Protein AF-A0A8J8BF87-F1 (afdb_monomer_lite)

pLDDT: mean 73.3, std 19.3, range [36.72, 94.69]

Sequence (77 aa):
MSQKLDKHPESLTSRPWGKKPKLSDKQQRELRRMHGTGEYTIADLAEVFSVSRPTVYRVLQRVPAQNGAAGETGSRA

InterPro domains:
  IPR006120 Resolvase, HTH domain [PF02796] (18-61)
  IPR009057 Homedomain-like superfamily [SSF46689] (18-60)

Secondary structure (DSSP, 8-state):
---------------------SS-HHHHHHHHHHHHTSSS-HHHHHHHTT--HHHHHHHHH------S---------

Structure (mmCIF, N/CA/C/O backbone):
data_AF-A0A8J8BF87-F1
#
_entry.id   AF-A0A8J8BF87-F1
#
loop_
_atom_site.group_PDB
_atom_site.id
_atom_site.type_symbol
_atom_site.label_atom_id
_atom_site.label_alt_id
_atom_site.label_comp_id
_atom_site.label_asym_id
_atom_site.label_entity_id
_atom_site.label_seq_id
_atom_site.pdbx_PDB_ins_code
_atom_site.Cartn_x
_atom_site.Cartn_y
_atom_site.Cartn_z
_atom_site.occupancy
_atom_site.B_iso_or_equiv
_atom_site.auth_seq_id
_atom_site.auth_comp_id
_atom_site.auth_asym_id
_atom_site.auth_atom_id
_atom_site.pdbx_PDB_model_num
ATOM 1 N N . MET A 1 1 ? 40.088 -58.288 -6.838 1.00 54.47 1 MET A N 1
ATOM 2 C CA . MET A 1 1 ? 38.844 -57.575 -7.205 1.00 54.47 1 MET A CA 1
ATOM 3 C C . MET A 1 1 ? 38.258 -56.936 -5.951 1.00 54.47 1 MET A C 1
ATOM 5 O O . MET A 1 1 ? 37.376 -57.509 -5.326 1.00 54.47 1 MET A O 1
ATOM 9 N N . SER A 1 2 ? 38.810 -55.795 -5.525 1.00 55.59 2 SER A N 1
ATOM 10 C CA . SER A 1 2 ? 38.359 -55.118 -4.304 1.00 55.59 2 SER A CA 1
ATOM 11 C C . SER A 1 2 ? 37.067 -54.351 -4.560 1.00 55.59 2 SER A C 1
ATOM 13 O O . SER A 1 2 ? 36.975 -53.539 -5.482 1.00 55.59 2 SER A O 1
ATOM 15 N N . GLN A 1 3 ? 36.081 -54.673 -3.731 1.00 57.91 3 GLN A N 1
ATOM 16 C CA . GLN A 1 3 ? 34.731 -54.137 -3.704 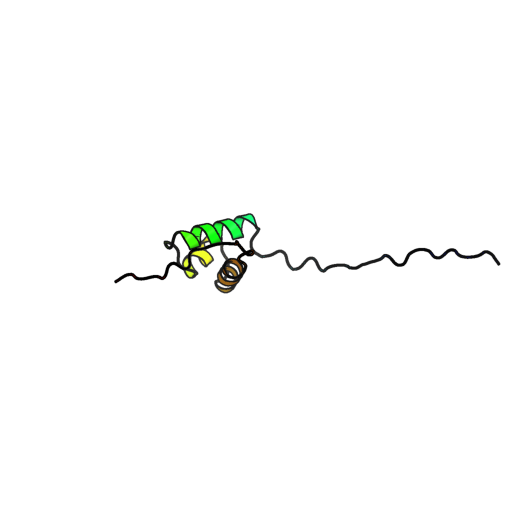1.00 57.91 3 GLN A CA 1
ATOM 17 C C . GLN A 1 3 ? 34.774 -52.614 -3.514 1.00 57.91 3 GLN A C 1
ATOM 19 O O . GLN A 1 3 ? 35.338 -52.124 -2.537 1.00 57.91 3 GLN A O 1
ATOM 24 N N . LYS A 1 4 ? 34.198 -51.862 -4.458 1.00 62.00 4 LYS A N 1
ATOM 25 C CA . LYS A 1 4 ? 33.939 -50.430 -4.285 1.00 62.00 4 LYS A CA 1
ATOM 26 C C . LYS A 1 4 ? 32.601 -50.291 -3.567 1.00 62.00 4 LYS A C 1
ATOM 28 O O . LYS A 1 4 ? 31.558 -50.602 -4.131 1.00 62.00 4 LYS A O 1
ATOM 33 N N . LEU A 1 5 ? 32.661 -49.866 -2.312 1.00 58.12 5 LEU A N 1
ATOM 34 C CA . LEU A 1 5 ? 31.510 -49.421 -1.544 1.00 58.12 5 LEU A CA 1
ATOM 35 C C . LEU A 1 5 ? 31.145 -48.011 -2.032 1.00 58.12 5 LEU A C 1
ATOM 37 O O . LEU A 1 5 ? 31.648 -47.028 -1.498 1.00 58.12 5 LEU A O 1
ATOM 41 N N . ASP A 1 6 ? 30.319 -47.913 -3.071 1.00 54.44 6 ASP A N 1
ATOM 42 C CA . ASP A 1 6 ? 29.707 -46.640 -3.455 1.00 54.44 6 ASP A CA 1
ATOM 43 C C . ASP A 1 6 ? 28.476 -46.413 -2.567 1.00 54.44 6 ASP A C 1
ATOM 45 O O . ASP A 1 6 ? 27.379 -46.911 -2.819 1.00 54.44 6 ASP A O 1
ATOM 49 N N . LYS A 1 7 ? 28.694 -45.737 -1.437 1.00 59.69 7 LYS A N 1
ATOM 50 C CA . LYS A 1 7 ? 27.628 -45.041 -0.720 1.00 59.69 7 LYS A CA 1
ATOM 51 C C . LYS A 1 7 ? 27.738 -43.565 -1.083 1.00 59.69 7 LYS A C 1
ATOM 53 O O . LYS A 1 7 ? 28.738 -42.943 -0.746 1.00 59.69 7 LYS A O 1
ATOM 58 N N . HIS A 1 8 ? 26.714 -43.023 -1.737 1.00 49.50 8 HIS A N 1
ATOM 59 C CA . HIS A 1 8 ? 25.768 -42.044 -1.173 1.00 49.50 8 HIS A CA 1
ATOM 60 C C . HIS A 1 8 ? 25.074 -41.269 -2.316 1.00 49.50 8 HIS A C 1
ATOM 62 O O . HIS A 1 8 ? 25.703 -40.412 -2.935 1.00 49.50 8 HIS A O 1
ATOM 68 N N . PRO A 1 9 ? 23.770 -41.489 -2.583 1.00 58.62 9 PRO A N 1
ATOM 69 C CA . PRO A 1 9 ? 22.998 -40.635 -3.478 1.00 58.62 9 PRO A CA 1
ATOM 70 C C . PRO A 1 9 ? 22.514 -39.391 -2.722 1.00 58.62 9 PRO A C 1
ATOM 72 O O . PRO A 1 9 ? 21.334 -39.258 -2.426 1.00 58.62 9 PRO A O 1
ATOM 75 N N . GLU A 1 10 ? 23.415 -38.471 -2.387 1.00 58.97 10 GLU A N 1
ATOM 76 C CA . GLU A 1 10 ? 23.026 -37.157 -1.869 1.00 58.97 10 GLU A CA 1
ATOM 77 C C . GLU A 1 10 ? 23.887 -36.072 -2.499 1.00 58.97 10 GLU A C 1
ATOM 79 O O . GLU A 1 10 ? 24.921 -35.656 -1.979 1.00 58.97 10 GLU A O 1
ATOM 84 N N . SER A 1 11 ? 23.444 -35.570 -3.648 1.00 52.31 11 SER A N 1
ATOM 85 C CA . SER A 1 11 ? 23.833 -34.224 -4.030 1.00 52.31 11 SER A CA 1
ATOM 86 C C . SER A 1 11 ? 22.795 -33.543 -4.905 1.00 52.31 11 SER A C 1
ATOM 88 O O . SER A 1 11 ? 22.506 -33.959 -6.022 1.00 52.31 11 SER A O 1
ATOM 90 N N . LEU A 1 12 ? 22.342 -32.411 -4.356 1.00 52.09 12 LEU A N 1
ATOM 91 C CA . LEU A 1 12 ? 21.918 -31.208 -5.065 1.00 52.09 12 LEU A CA 1
ATOM 92 C C . LEU A 1 12 ? 20.446 -31.153 -5.494 1.00 52.09 12 LEU A C 1
ATOM 94 O O . LEU A 1 12 ? 20.122 -30.877 -6.645 1.00 52.09 12 LEU A O 1
ATOM 98 N N . THR A 1 13 ? 19.536 -31.156 -4.513 1.00 54.62 13 THR A N 1
ATOM 99 C CA . THR A 1 13 ? 18.458 -30.152 -4.577 1.00 54.62 13 THR A CA 1
ATOM 100 C C . THR A 1 13 ? 19.091 -28.783 -4.329 1.00 54.62 13 THR A C 1
ATOM 102 O O . THR A 1 13 ? 19.068 -28.223 -3.235 1.00 54.62 13 THR A O 1
ATOM 105 N N . SER A 1 14 ? 19.698 -28.220 -5.371 1.00 56.28 14 SER A N 1
ATOM 106 C CA . SER A 1 14 ? 19.914 -26.782 -5.435 1.00 56.28 14 SER A CA 1
ATOM 107 C C . SER A 1 14 ? 18.547 -26.147 -5.647 1.00 56.28 14 SER A C 1
ATOM 109 O O . SER A 1 14 ? 18.112 -25.914 -6.772 1.00 56.28 14 SER A O 1
ATOM 111 N N . ARG A 1 15 ? 17.830 -25.900 -4.546 1.00 61.06 15 ARG A N 1
ATOM 112 C CA . ARG A 1 15 ? 16.658 -25.024 -4.562 1.00 61.06 15 ARG A CA 1
ATOM 113 C C . ARG A 1 15 ? 17.170 -23.668 -5.060 1.00 61.06 15 ARG A C 1
ATOM 115 O O . ARG A 1 15 ? 18.022 -23.088 -4.384 1.00 61.06 15 ARG A O 1
ATOM 122 N N . PRO A 1 16 ? 16.726 -23.160 -6.222 1.00 55.12 16 PRO A N 1
ATOM 123 C CA . PRO A 1 16 ? 17.199 -21.873 -6.690 1.00 55.12 16 PRO A CA 1
ATOM 124 C C . PRO A 1 16 ? 16.791 -20.844 -5.644 1.00 55.12 16 PRO A C 1
ATOM 126 O O . PRO A 1 16 ? 15.604 -20.668 -5.354 1.00 55.12 16 PRO A O 1
ATOM 129 N N .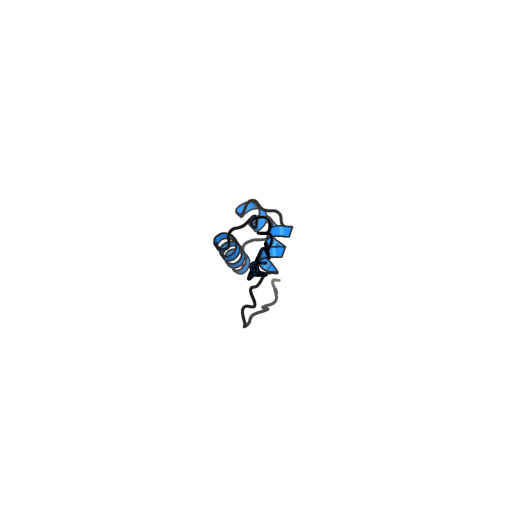 TRP A 1 17 ? 17.791 -20.203 -5.043 1.00 56.22 17 TRP A N 1
ATOM 130 C CA . TRP A 1 17 ? 17.600 -19.023 -4.221 1.00 56.22 17 TRP A CA 1
ATOM 131 C C . TRP A 1 17 ? 17.007 -17.966 -5.148 1.00 56.22 17 TRP A C 1
ATOM 133 O O . TRP A 1 17 ? 17.719 -17.298 -5.901 1.00 56.22 17 TRP A O 1
ATOM 143 N N . GLY A 1 18 ? 15.673 -17.926 -5.198 1.00 56.28 18 GLY A N 1
ATOM 144 C CA . GLY A 1 18 ? 14.927 -17.032 -6.065 1.00 56.28 18 GLY A CA 1
ATOM 145 C C . GLY A 1 18 ? 15.450 -15.614 -5.888 1.00 56.28 18 GLY A C 1
ATOM 146 O O . GLY A 1 18 ? 15.859 -15.240 -4.786 1.00 56.28 18 GLY A O 1
ATOM 147 N N . LYS A 1 19 ? 15.475 -14.849 -6.990 1.00 57.59 19 LYS A N 1
ATOM 148 C CA . LYS A 1 19 ? 15.831 -13.421 -7.01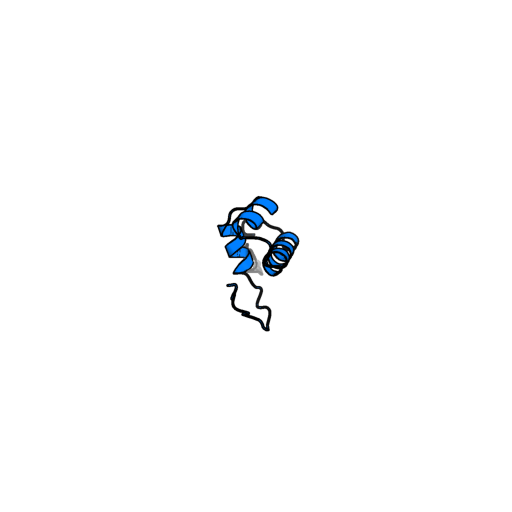8 1.00 57.59 19 LYS A CA 1
ATOM 149 C C . LYS A 1 19 ? 15.394 -12.782 -5.701 1.00 57.59 19 LYS A C 1
ATOM 151 O O . LYS A 1 19 ? 14.197 -12.810 -5.407 1.00 57.59 19 LYS A O 1
ATOM 156 N N . LYS A 1 20 ? 16.359 -12.278 -4.912 1.00 57.06 20 LYS A N 1
ATOM 157 C CA . LYS A 1 20 ? 16.079 -11.623 -3.625 1.00 57.06 20 LYS A CA 1
ATOM 158 C C . LYS A 1 20 ? 14.862 -10.716 -3.833 1.00 57.06 20 LYS A C 1
ATOM 160 O O . LYS A 1 20 ? 14.906 -9.900 -4.763 1.00 57.06 20 LYS A O 1
ATOM 165 N N . PRO A 1 21 ? 13.764 -10.899 -3.077 1.00 65.75 21 PRO A N 1
ATOM 166 C CA . PRO A 1 21 ? 12.608 -10.036 -3.234 1.00 65.75 21 PRO A CA 1
ATOM 167 C C . PRO A 1 21 ? 13.089 -8.592 -3.102 1.00 65.75 21 PRO A C 1
ATOM 169 O O . PRO A 1 21 ? 13.913 -8.285 -2.243 1.00 65.75 21 PRO A O 1
ATOM 172 N N . LYS A 1 22 ? 12.612 -7.718 -3.997 1.00 72.75 22 LYS A N 1
ATOM 173 C CA . LYS A 1 22 ? 13.015 -6.301 -4.061 1.00 72.75 22 LYS A CA 1
ATOM 174 C C . LYS A 1 22 ? 12.835 -5.592 -2.707 1.00 72.75 22 LYS A C 1
ATOM 176 O O . LYS A 1 22 ? 13.503 -4.602 -2.447 1.00 72.75 22 LYS A O 1
ATOM 181 N N . LEU A 1 23 ? 11.958 -6.138 -1.861 1.00 82.50 23 LEU A N 1
ATOM 182 C CA . LEU A 1 23 ? 11.689 -5.710 -0.498 1.00 82.50 23 LEU A CA 1
ATOM 183 C C . LEU A 1 23 ? 12.103 -6.789 0.506 1.00 82.50 23 LEU A C 1
ATOM 185 O O . LEU A 1 23 ? 11.692 -7.948 0.393 1.00 82.50 23 LEU A O 1
ATOM 189 N N . SER A 1 24 ? 12.847 -6.375 1.529 1.00 87.19 24 SER A N 1
ATOM 190 C CA . SER A 1 24 ? 13.139 -7.192 2.709 1.00 87.19 24 SER A CA 1
ATOM 191 C C . SER A 1 24 ? 11.865 -7.473 3.515 1.00 87.19 24 SER A C 1
ATOM 193 O O . SER A 1 24 ? 10.923 -6.680 3.484 1.00 87.19 24 SER A O 1
ATOM 195 N N . ASP A 1 25 ? 11.828 -8.558 4.292 1.00 84.94 25 ASP A N 1
ATOM 196 C CA . ASP A 1 25 ? 10.687 -8.905 5.152 1.00 84.94 25 ASP A CA 1
ATOM 197 C C . ASP A 1 25 ? 10.265 -7.758 6.078 1.00 84.94 25 ASP A C 1
ATOM 199 O O . ASP A 1 25 ? 9.074 -7.549 6.305 1.00 84.94 25 ASP A O 1
ATOM 203 N N . LYS A 1 26 ? 11.225 -6.963 6.576 1.00 88.75 26 LYS A N 1
ATOM 204 C CA . LYS A 1 26 ? 10.932 -5.767 7.383 1.00 88.75 26 LYS A CA 1
ATOM 205 C C . LYS A 1 26 ? 10.147 -4.723 6.585 1.00 88.75 26 LYS A C 1
ATOM 207 O O . LYS A 1 26 ? 9.145 -4.221 7.079 1.00 88.75 26 LYS A O 1
ATOM 212 N N . GLN A 1 27 ? 10.565 -4.446 5.350 1.00 90.94 27 GLN A N 1
ATOM 213 C CA . GLN A 1 27 ? 9.876 -3.498 4.469 1.00 90.94 27 GLN A CA 1
ATOM 214 C C . GLN A 1 27 ? 8.499 -4.022 4.060 1.00 90.94 27 GLN A C 1
ATOM 216 O O . GLN A 1 27 ? 7.549 -3.256 4.000 1.00 90.94 27 GLN A O 1
ATOM 221 N N . GLN A 1 28 ? 8.359 -5.331 3.841 1.00 91.19 28 GLN A N 1
ATOM 222 C CA . GLN A 1 28 ? 7.063 -5.938 3.533 1.00 91.19 28 GLN A CA 1
ATOM 223 C C . GLN A 1 28 ? 6.074 -5.837 4.700 1.00 91.19 28 GLN A C 1
ATOM 225 O O . GLN A 1 28 ? 4.876 -5.693 4.465 1.00 91.19 28 GLN A O 1
ATOM 230 N N . ARG A 1 29 ? 6.542 -5.960 5.950 1.00 90.94 29 ARG A N 1
ATOM 231 C CA . ARG A 1 29 ? 5.699 -5.736 7.136 1.00 90.94 29 ARG A CA 1
ATOM 232 C C . ARG A 1 29 ? 5.305 -4.271 7.265 1.00 90.94 29 ARG A C 1
ATOM 234 O O . ARG A 1 29 ? 4.136 -3.996 7.499 1.00 90.94 29 ARG A O 1
ATOM 241 N N . GLU A 1 30 ? 6.254 -3.362 7.064 1.00 93.50 30 GLU A N 1
ATOM 242 C CA . GLU A 1 30 ? 5.983 -1.929 7.176 1.00 93.50 30 GLU A CA 1
ATOM 243 C C . GLU A 1 30 ? 5.022 -1.442 6.088 1.00 93.50 30 GLU A C 1
ATOM 245 O O . GLU A 1 30 ? 4.053 -0.763 6.398 1.00 93.50 30 GLU A O 1
ATOM 250 N N . LEU A 1 31 ? 5.193 -1.892 4.841 1.00 93.12 31 LEU A N 1
ATOM 251 C CA . LEU A 1 31 ? 4.264 -1.601 3.745 1.00 93.12 31 LEU A CA 1
ATOM 252 C C . LEU A 1 31 ? 2.840 -2.059 4.084 1.00 93.12 31 LEU A C 1
ATOM 254 O O . LEU A 1 31 ? 1.887 -1.316 3.874 1.00 93.12 31 LEU A O 1
ATOM 258 N N . ARG A 1 32 ? 2.685 -3.263 4.653 1.00 91.38 32 ARG A N 1
ATOM 259 C CA . ARG A 1 32 ? 1.378 -3.775 5.098 1.00 91.38 32 ARG A CA 1
ATOM 260 C C . ARG A 1 32 ? 0.789 -2.951 6.240 1.00 91.38 32 ARG A C 1
ATOM 262 O O . ARG A 1 32 ? -0.407 -2.681 6.223 1.00 91.38 32 ARG A O 1
ATOM 269 N N . ARG A 1 33 ? 1.614 -2.539 7.206 1.00 91.94 33 ARG A N 1
ATOM 270 C CA . ARG A 1 33 ? 1.197 -1.673 8.314 1.00 91.94 33 ARG A CA 1
ATOM 271 C C . ARG A 1 33 ? 0.707 -0.318 7.804 1.00 91.94 33 ARG A C 1
ATOM 273 O O . ARG A 1 33 ? -0.375 0.097 8.197 1.00 91.94 33 ARG A O 1
ATOM 280 N N . MET A 1 34 ? 1.467 0.327 6.917 1.00 93.75 34 MET A N 1
ATOM 281 C CA . MET A 1 34 ? 1.104 1.616 6.315 1.00 93.75 34 MET A CA 1
ATOM 282 C C . MET A 1 34 ? -0.153 1.507 5.452 1.00 93.75 34 MET A C 1
ATOM 284 O O . MET A 1 34 ? -1.030 2.351 5.542 1.00 93.75 34 MET A O 1
ATOM 288 N N . HIS A 1 35 ? -0.300 0.437 4.668 1.00 92.00 35 HIS A N 1
ATOM 289 C CA . HIS A 1 35 ? -1.543 0.188 3.936 1.00 92.00 35 HIS A CA 1
ATOM 290 C C . HIS A 1 35 ? -2.750 0.035 4.879 1.00 92.00 35 HIS A C 1
ATOM 292 O O . HIS A 1 35 ? -3.842 0.498 4.567 1.00 92.00 35 HIS A O 1
ATOM 298 N N . GLY A 1 36 ? -2.557 -0.595 6.042 1.00 89.69 36 GLY A N 1
ATOM 299 C CA . GLY A 1 36 ? -3.598 -0.771 7.053 1.00 89.69 36 GLY A CA 1
ATOM 300 C C . GLY A 1 36 ? -4.070 0.519 7.732 1.00 89.69 36 GLY A C 1
ATOM 301 O O . GLY A 1 36 ? -5.142 0.497 8.326 1.00 89.69 36 GLY A O 1
ATOM 302 N N . THR A 1 37 ? -3.330 1.635 7.643 1.00 90.94 37 THR A N 1
ATOM 303 C CA . THR A 1 37 ? -3.798 2.925 8.188 1.00 90.94 37 THR A CA 1
ATOM 304 C C . THR A 1 37 ? -4.878 3.566 7.318 1.00 90.94 37 THR A C 1
ATOM 306 O O . THR A 1 37 ? -5.615 4.421 7.795 1.00 90.94 37 THR A O 1
ATOM 309 N N . GLY A 1 38 ? -4.986 3.164 6.044 1.00 89.62 38 GLY A N 1
ATOM 310 C CA . GLY A 1 38 ? -5.926 3.741 5.078 1.00 89.62 38 GLY A CA 1
ATOM 311 C C . GLY A 1 38 ? -5.564 5.154 4.602 1.00 89.62 38 GLY A C 1
ATOM 312 O O . GLY A 1 38 ? -6.261 5.703 3.752 1.00 89.62 38 GLY A O 1
ATOM 313 N N . GLU A 1 39 ? -4.474 5.735 5.107 1.00 90.62 39 GLU A N 1
ATOM 314 C CA . GLU A 1 39 ? -4.015 7.085 4.749 1.00 90.62 39 GLU A CA 1
ATOM 315 C C . GLU A 1 39 ? -3.208 7.107 3.446 1.00 90.62 39 GLU A C 1
ATOM 317 O O . GLU A 1 39 ? -3.080 8.146 2.801 1.00 90.62 39 GLU A O 1
ATOM 322 N N . TYR A 1 40 ? -2.688 5.949 3.036 1.00 93.38 40 TYR A N 1
ATOM 323 C CA . TYR A 1 40 ? -1.803 5.816 1.888 1.00 93.38 40 TYR A CA 1
ATOM 324 C C . TYR A 1 40 ? -2.455 5.023 0.761 1.00 93.38 40 TYR A C 1
ATOM 326 O O . TYR A 1 40 ? -2.949 3.908 0.946 1.00 93.38 40 TYR A O 1
ATOM 334 N N . THR A 1 41 ? -2.409 5.579 -0.449 1.00 94.12 41 THR A N 1
ATOM 335 C CA . THR A 1 41 ? -2.845 4.861 -1.651 1.00 94.12 41 THR A CA 1
ATOM 336 C C . THR A 1 41 ? -1.769 3.879 -2.124 1.00 94.12 41 THR A C 1
ATOM 338 O O . THR A 1 41 ? -0.594 3.991 -1.783 1.00 94.12 41 THR A O 1
ATOM 341 N N . ILE A 1 42 ? -2.135 2.934 -2.996 1.00 93.50 42 ILE A N 1
ATOM 342 C CA . ILE A 1 42 ? -1.167 2.014 -3.625 1.00 93.50 42 ILE A CA 1
ATOM 343 C C . ILE A 1 42 ? -0.064 2.760 -4.396 1.00 93.50 42 ILE A C 1
ATOM 345 O O . ILE A 1 42 ? 1.052 2.253 -4.499 1.00 93.50 42 ILE A O 1
ATOM 349 N N . ALA A 1 43 ? -0.377 3.925 -4.974 1.00 94.69 43 ALA A N 1
ATOM 350 C CA . ALA A 1 43 ? 0.596 4.743 -5.695 1.00 94.69 43 ALA A CA 1
ATOM 351 C C . ALA A 1 43 ? 1.602 5.373 -4.728 1.00 94.69 43 ALA A C 1
ATOM 353 O O . ALA A 1 43 ? 2.800 5.216 -4.926 1.00 94.69 43 ALA A O 1
ATOM 354 N N . ASP A 1 44 ? 1.101 5.965 -3.646 1.00 93.88 44 ASP A N 1
ATOM 355 C CA . ASP A 1 44 ? 1.931 6.571 -2.607 1.00 93.88 44 ASP A CA 1
ATOM 356 C C . ASP A 1 44 ? 2.879 5.535 -1.975 1.00 93.88 44 ASP A C 1
ATOM 358 O O . ASP A 1 44 ? 4.095 5.714 -1.960 1.00 93.88 44 ASP A O 1
ATOM 362 N N . LEU A 1 45 ? 2.355 4.363 -1.597 1.00 93.50 45 LEU A N 1
ATOM 363 C CA . LEU A 1 45 ? 3.175 3.269 -1.066 1.00 93.50 45 LEU A CA 1
ATOM 364 C C . LEU A 1 45 ? 4.244 2.797 -2.063 1.00 93.50 45 LEU A C 1
ATOM 366 O O . LEU A 1 45 ? 5.317 2.346 -1.665 1.00 93.50 45 LEU A O 1
ATOM 370 N N . ALA A 1 46 ? 3.967 2.864 -3.364 1.00 94.06 46 ALA A N 1
ATOM 371 C CA . ALA A 1 46 ? 4.953 2.522 -4.380 1.00 94.06 46 ALA A CA 1
ATOM 372 C C . ALA A 1 46 ? 6.110 3.539 -4.389 1.00 94.06 46 ALA A C 1
ATOM 374 O O . ALA A 1 46 ? 7.272 3.137 -4.465 1.00 94.06 46 ALA A O 1
ATOM 375 N N . GLU A 1 47 ? 5.807 4.827 -4.234 1.00 94.38 47 GLU A N 1
ATOM 376 C CA . GLU A 1 47 ? 6.794 5.908 -4.157 1.00 94.38 47 GLU A CA 1
ATOM 377 C C . GLU A 1 47 ? 7.619 5.841 -2.864 1.00 94.38 47 GLU A C 1
ATOM 379 O O . GLU A 1 47 ? 8.849 5.778 -2.935 1.00 94.38 47 GLU A O 1
ATOM 384 N N . VAL A 1 48 ? 6.967 5.728 -1.698 1.00 93.69 48 VAL A N 1
ATOM 385 C CA . VAL A 1 48 ? 7.620 5.631 -0.374 1.00 93.69 48 VAL A CA 1
ATOM 386 C C . VAL A 1 48 ? 8.647 4.499 -0.328 1.00 93.69 48 VAL A C 1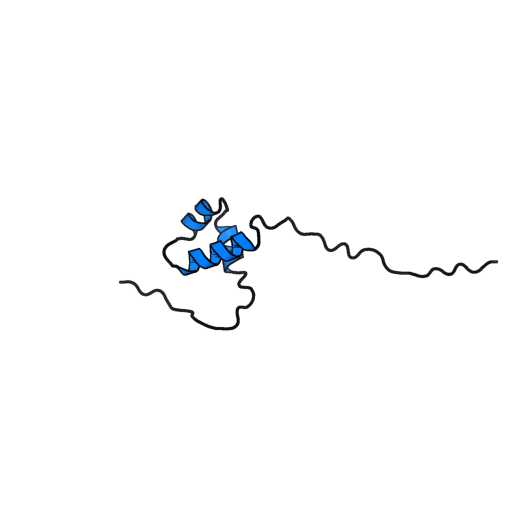
ATOM 388 O O . VAL A 1 48 ? 9.745 4.655 0.206 1.00 93.69 48 VAL A O 1
ATOM 391 N N . PHE A 1 49 ? 8.311 3.346 -0.909 1.00 91.69 49 PHE A N 1
ATOM 392 C CA . PHE A 1 49 ? 9.189 2.177 -0.917 1.00 91.69 49 PHE A CA 1
ATOM 393 C C . PHE A 1 49 ? 10.080 2.089 -2.164 1.00 91.69 49 PHE A C 1
ATOM 395 O O . PHE A 1 49 ? 10.857 1.138 -2.277 1.00 91.69 49 PHE A O 1
ATOM 4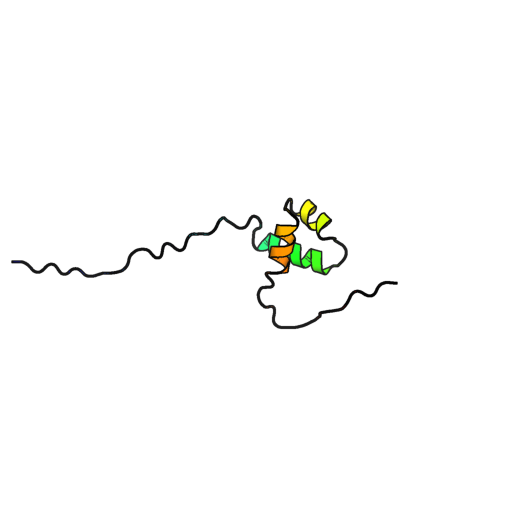02 N N . SER A 1 50 ? 9.997 3.052 -3.091 1.00 93.19 50 SER A N 1
ATOM 403 C CA . SER A 1 50 ? 10.708 3.036 -4.379 1.00 93.19 50 SER A CA 1
ATOM 404 C C . SER A 1 50 ? 10.525 1.715 -5.143 1.00 93.19 50 SER A C 1
ATOM 406 O O . SER A 1 50 ? 11.470 1.116 -5.671 1.00 93.19 50 SER A O 1
ATOM 408 N N . VAL A 1 51 ? 9.285 1.225 -5.179 1.00 91.25 51 VAL A N 1
ATOM 409 C CA . VAL A 1 51 ? 8.886 -0.001 -5.878 1.00 91.25 51 VAL A CA 1
ATOM 410 C C . VAL A 1 51 ? 7.781 0.272 -6.884 1.00 91.25 51 VAL A C 1
ATOM 412 O O . VAL A 1 51 ? 7.171 1.328 -6.920 1.00 91.25 51 VAL A O 1
ATOM 415 N N . SER A 1 52 ? 7.491 -0.714 -7.726 1.00 94.00 52 SER A N 1
ATOM 416 C CA . SER A 1 52 ? 6.354 -0.645 -8.636 1.00 94.00 52 SER A CA 1
ATOM 417 C C . SER A 1 52 ? 5.049 -1.025 -7.925 1.00 94.00 52 SER A C 1
ATOM 419 O O . SER A 1 52 ? 5.035 -1.903 -7.060 1.00 94.00 52 SER A O 1
ATOM 421 N N . ARG A 1 53 ? 3.919 -0.451 -8.355 1.00 93.69 53 ARG A N 1
ATOM 422 C CA . ARG A 1 53 ? 2.561 -0.846 -7.922 1.00 93.69 53 ARG A CA 1
ATOM 423 C C . ARG A 1 53 ? 2.322 -2.369 -7.936 1.00 93.69 53 ARG A C 1
ATOM 425 O O . ARG A 1 53 ? 1.817 -2.881 -6.940 1.00 93.69 53 ARG A O 1
ATOM 432 N N . PRO A 1 54 ? 2.724 -3.145 -8.972 1.00 93.50 54 PRO A N 1
ATOM 433 C CA . PRO A 1 54 ? 2.602 -4.606 -8.925 1.00 93.50 54 PRO A CA 1
ATOM 434 C C . PRO A 1 54 ? 3.396 -5.251 -7.782 1.00 93.50 54 PRO A C 1
ATOM 436 O O . PRO A 1 54 ? 2.981 -6.284 -7.266 1.00 93.50 54 PRO A O 1
ATOM 439 N N . THR A 1 55 ? 4.501 -4.653 -7.331 1.00 91.75 55 THR A N 1
ATOM 440 C CA . THR A 1 55 ? 5.221 -5.131 -6.139 1.00 91.75 55 THR A CA 1
ATOM 441 C C . THR A 1 55 ? 4.394 -4.909 -4.876 1.00 91.75 55 THR A C 1
ATOM 443 O O . THR A 1 55 ? 4.276 -5.832 -4.074 1.00 91.75 55 THR A O 1
ATOM 446 N N . VAL A 1 56 ? 3.768 -3.735 -4.735 1.00 91.69 56 VAL A N 1
ATOM 447 C CA . VAL A 1 56 ? 2.853 -3.424 -3.623 1.00 91.69 56 VAL A CA 1
ATOM 448 C C . VAL A 1 56 ? 1.712 -4.443 -3.584 1.00 91.69 56 VAL A C 1
ATOM 450 O O . VAL A 1 56 ? 1.513 -5.101 -2.565 1.00 91.69 56 VAL A O 1
ATOM 453 N N . TYR A 1 57 ? 1.048 -4.685 -4.719 1.00 93.88 57 TYR A N 1
ATOM 454 C CA . TYR A 1 57 ? -0.005 -5.700 -4.814 1.00 93.88 57 TYR A CA 1
ATOM 455 C C . TYR A 1 57 ? 0.475 -7.096 -4.413 1.00 93.88 57 TYR A C 1
ATOM 457 O O . TYR A 1 57 ? -0.218 -7.780 -3.670 1.00 93.88 57 TYR A O 1
ATOM 465 N N . ARG A 1 58 ? 1.665 -7.529 -4.852 1.00 89.56 58 ARG A N 1
ATOM 466 C CA . ARG A 1 58 ? 2.209 -8.847 -4.479 1.00 89.56 58 ARG A CA 1
ATOM 467 C C . ARG A 1 58 ? 2.481 -8.969 -2.983 1.00 89.56 58 ARG A C 1
ATOM 469 O O . ARG A 1 58 ? 2.288 -10.048 -2.433 1.00 89.56 58 ARG A O 1
ATOM 476 N N . VAL A 1 59 ? 2.933 -7.899 -2.331 1.00 89.50 59 VAL A N 1
ATOM 477 C CA . VAL A 1 59 ? 3.166 -7.889 -0.879 1.00 89.50 59 VAL A CA 1
ATOM 478 C C . VAL A 1 59 ? 1.849 -7.924 -0.108 1.00 89.50 59 VAL A C 1
ATOM 480 O O . VAL A 1 59 ? 1.753 -8.655 0.873 1.00 89.50 59 VAL A O 1
ATOM 483 N N . LEU A 1 60 ? 0.831 -7.191 -0.567 1.00 89.12 60 LEU A N 1
ATOM 484 C CA . LEU A 1 60 ? -0.500 -7.198 0.046 1.00 89.12 60 LEU A CA 1
ATOM 485 C C . LEU A 1 60 ? -1.233 -8.528 -0.167 1.00 89.12 60 LEU A C 1
ATOM 487 O O . LEU A 1 60 ? -1.855 -9.027 0.758 1.00 89.12 60 LEU A O 1
ATOM 491 N N . GLN A 1 61 ? -1.120 -9.136 -1.352 1.00 87.44 61 GLN A N 1
ATOM 492 C CA . GLN A 1 61 ? -1.700 -10.454 -1.649 1.00 87.44 61 GLN A CA 1
ATOM 493 C C . GLN A 1 61 ? -0.993 -11.583 -0.901 1.00 87.44 61 GLN A C 1
ATOM 495 O O . GLN A 1 61 ? -1.610 -12.584 -0.546 1.00 87.44 61 GLN A O 1
ATOM 500 N N . ARG A 1 62 ? 0.307 -11.427 -0.625 1.00 77.50 62 ARG A N 1
ATOM 501 C CA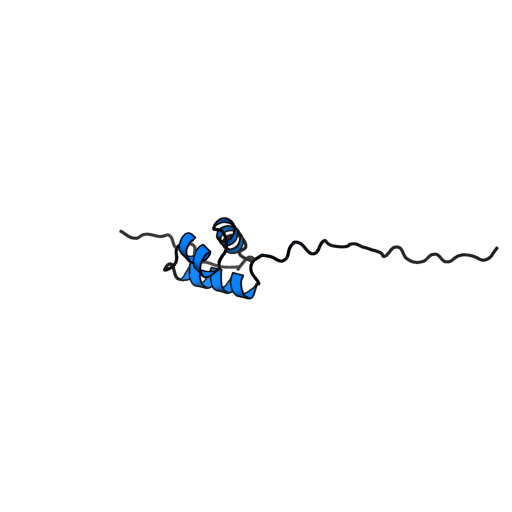 . ARG A 1 62 ? 1.065 -12.345 0.223 1.00 77.50 62 ARG A CA 1
ATOM 502 C C . ARG A 1 62 ? 0.800 -12.023 1.691 1.00 77.50 62 ARG A C 1
ATOM 504 O O . ARG A 1 62 ? 1.718 -11.725 2.450 1.00 77.50 62 ARG A O 1
ATOM 511 N N . VAL A 1 63 ? -0.463 -12.103 2.097 1.00 61.22 63 VAL A N 1
ATOM 512 C CA . VAL A 1 63 ? -0.813 -12.220 3.508 1.00 61.22 63 VAL A CA 1
ATOM 513 C C . VAL A 1 63 ? -0.294 -13.595 3.942 1.00 61.22 63 VAL A C 1
ATOM 515 O O . VAL A 1 63 ? -0.759 -14.602 3.405 1.00 61.22 63 VAL A O 1
ATOM 518 N N . PRO A 1 64 ? 0.709 -13.701 4.832 1.00 57.69 64 PRO A N 1
ATOM 519 C CA . PRO A 1 64 ? 1.069 -14.994 5.394 1.00 57.69 64 PRO A CA 1
ATOM 520 C C . PRO A 1 64 ? -0.121 -15.411 6.241 1.00 57.69 64 PRO A C 1
ATOM 522 O O . PRO A 1 64 ? -0.221 -14.859 7.320 1.00 57.69 64 PRO A O 1
ATOM 525 N N . ALA A 1 65 ? -1.031 -16.243 5.709 1.00 51.00 65 ALA A N 1
ATOM 526 C CA . ALA A 1 65 ? -2.316 -16.650 6.294 1.00 51.00 65 ALA A CA 1
ATOM 527 C C . ALA A 1 65 ? -2.465 -16.199 7.753 1.00 51.00 65 ALA A C 1
ATOM 529 O O . ALA A 1 65 ? -2.161 -16.939 8.689 1.00 51.00 65 ALA A O 1
ATOM 530 N N . GLN A 1 66 ? -2.825 -14.927 7.937 1.00 49.91 66 GLN A N 1
ATOM 531 C CA . GLN A 1 66 ? -3.034 -14.384 9.265 1.00 49.91 66 GLN A CA 1
ATOM 532 C C . GLN A 1 66 ? -4.442 -14.851 9.565 1.00 49.91 66 GLN A C 1
ATOM 534 O O . GLN A 1 66 ? -5.406 -14.291 9.052 1.00 49.91 66 GLN A O 1
ATOM 539 N N . ASN A 1 67 ? -4.532 -15.995 10.241 1.00 45.75 67 ASN A N 1
ATOM 540 C CA . ASN A 1 67 ? -5.773 -16.487 10.810 1.00 45.75 67 ASN A CA 1
ATOM 541 C C . ASN A 1 67 ? -6.470 -15.314 11.515 1.00 45.75 67 ASN A C 1
ATOM 543 O O . ASN A 1 67 ? -5.962 -14.826 12.520 1.00 45.75 67 ASN A O 1
ATOM 547 N N . GLY A 1 68 ? -7.612 -14.875 10.983 1.00 46.41 68 GLY A N 1
ATOM 548 C CA . GLY A 1 68 ? -8.546 -13.996 11.682 1.00 46.41 68 GLY A CA 1
ATOM 549 C C . GLY A 1 68 ? -8.641 -12.546 11.191 1.00 46.41 68 GLY A C 1
ATOM 550 O O . GLY A 1 68 ? -7.770 -11.728 11.456 1.00 46.41 68 GLY A O 1
ATOM 551 N N . ALA A 1 69 ? -9.825 -12.260 10.639 1.00 50.22 69 ALA A N 1
ATOM 552 C CA . ALA A 1 69 ? -10.651 -11.070 10.873 1.00 50.22 69 ALA A CA 1
ATOM 553 C C . ALA A 1 69 ? -10.405 -9.758 10.099 1.00 50.22 69 ALA A C 1
ATOM 555 O O . ALA A 1 69 ? -9.288 -9.324 9.845 1.00 50.22 69 ALA A O 1
ATOM 556 N N . ALA A 1 70 ? -11.551 -9.115 9.839 1.00 45.12 70 ALA A N 1
ATOM 557 C CA . ALA A 1 70 ? -11.776 -7.744 9.384 1.00 45.12 70 ALA A CA 1
ATOM 558 C C . ALA A 1 70 ? -11.523 -7.453 7.896 1.00 45.12 70 ALA A C 1
ATOM 560 O O . ALA A 1 70 ? -10.677 -6.651 7.510 1.00 45.12 70 ALA A O 1
ATOM 561 N N . GLY A 1 71 ? -12.376 -8.039 7.053 1.00 45.50 71 GLY A N 1
ATOM 562 C CA . GLY A 1 71 ? -12.913 -7.264 5.942 1.00 45.50 71 GLY A CA 1
ATOM 563 C C . GLY A 1 71 ? -13.881 -6.238 6.522 1.00 45.50 71 GLY A C 1
ATOM 564 O O . GLY A 1 71 ? -15.012 -6.591 6.839 1.00 45.50 71 GLY A O 1
ATOM 565 N N . GLU A 1 72 ? -13.426 -5.002 6.702 1.00 47.84 72 GLU A N 1
ATOM 566 C CA . GLU A 1 72 ? -14.310 -3.877 6.985 1.00 47.84 72 GLU A CA 1
ATOM 567 C C . GLU A 1 72 ? -14.320 -2.974 5.755 1.00 47.84 72 GLU A C 1
ATOM 569 O O . GLU A 1 72 ? -13.311 -2.445 5.288 1.00 47.84 72 GLU A O 1
ATOM 574 N N . THR A 1 73 ? -15.489 -2.975 5.137 1.00 53.81 73 THR A N 1
ATOM 575 C CA . THR A 1 73 ? -15.824 -2.401 3.848 1.00 53.81 73 THR A CA 1
ATOM 576 C C . THR A 1 73 ? -15.770 -0.883 3.908 1.00 53.81 73 THR A C 1
ATOM 578 O O . THR A 1 73 ? -16.410 -0.271 4.762 1.00 53.81 73 THR A O 1
ATOM 581 N N . GLY A 1 74 ? -15.061 -0.276 2.956 1.00 43.12 74 GLY A N 1
ATOM 582 C CA . GLY A 1 74 ? -15.098 1.160 2.727 1.00 43.12 74 GLY A CA 1
ATOM 583 C C . GLY A 1 74 ? -16.524 1.637 2.457 1.00 43.12 74 GLY A C 1
ATOM 584 O O . GLY A 1 74 ? -17.123 1.290 1.443 1.00 43.12 74 GLY A O 1
ATOM 585 N N . SER A 1 75 ? -17.036 2.455 3.369 1.00 51.09 75 SER A N 1
ATOM 586 C CA . SER A 1 75 ? -18.166 3.343 3.146 1.00 51.09 75 SER A CA 1
ATOM 587 C C . SER A 1 75 ? -17.717 4.726 3.589 1.00 51.09 75 SER A C 1
ATOM 589 O O . SER A 1 75 ? -17.491 4.967 4.775 1.00 51.09 75 SER A O 1
ATOM 591 N N . ARG A 1 76 ? -17.515 5.629 2.633 1.00 46.34 76 ARG A N 1
ATOM 592 C CA . ARG A 1 76 ? -17.399 7.054 2.925 1.00 46.34 76 ARG A CA 1
ATOM 593 C C . ARG A 1 76 ? -18.038 7.838 1.786 1.00 46.34 76 ARG A C 1
ATOM 595 O O . ARG A 1 76 ? -17.420 7.984 0.740 1.00 46.34 76 ARG A O 1
ATOM 602 N N . ALA A 1 77 ? -19.284 8.215 2.084 1.00 36.72 77 ALA A N 1
ATOM 603 C CA . ALA A 1 77 ? -20.041 9.417 1.718 1.00 36.72 77 ALA A CA 1
ATOM 604 C C . ALA A 1 77 ? -19.863 9.992 0.308 1.00 36.72 77 ALA A C 1
ATOM 606 O O . ALA A 1 77 ? -18.760 10.497 0.007 1.00 36.72 77 ALA A O 1
#

Organism: NCBI:txid977794

Radius of gyration: 22.26 Å; chains: 1; bounding box: 59×67×21 Å

Foldseek 3Di:
DDDDPDDDPDDDPPVPPPDDLLDDPVLLVVLLVVVVVVPDDLVRSCVVSVHDSVSSVVSNVPPVPPPDDDPDDDDDD